Protein AF-A0AAQ2Q303-F1 (afdb_monomer_lite)

pLDDT: mean 88.27, std 10.51, range [55.44, 98.12]

Sequence (112 aa):
MFIYNQELDEPYSTRWFAKLEKRQGKKRTVYIETWEKYVNKGFITFDCGNPKASVQLDLYGWGEFGDDSQLEKTTVHSKDFKAWQMGDFEPLAGESPPYELYQKLRTKYCKS

Secondary structure (DSSP, 8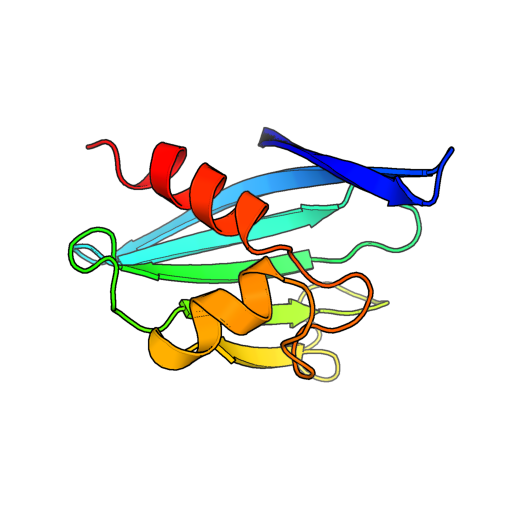-state):
-EEEEEE-STT-EEEEEEEEEEEETTEEEEEEEESSSS--EEEEEEESS-TTS-EEEEEE-SS-TT-GGGEEEEEE-GGGHHHHHHT--GGG-SSSPPHHHHHHHHHHHS--

Structure (mmCIF, N/CA/C/O backbone):
data_AF-A0AAQ2Q303-F1
#
_entry.id   AF-A0AAQ2Q303-F1
#
loop_
_atom_site.group_PDB
_atom_site.id
_atom_site.type_symbol
_atom_site.label_atom_id
_atom_site.label_alt_id
_atom_site.label_comp_id
_atom_site.label_asym_id
_atom_site.label_entity_id
_atom_site.label_seq_id
_atom_site.pdbx_PDB_ins_code
_atom_site.Cartn_x
_atom_site.Cartn_y
_atom_site.Cartn_z
_atom_site.occupancy
_atom_site.B_iso_or_equiv
_atom_site.auth_seq_id
_atom_site.auth_comp_id
_atom_site.auth_asym_id
_atom_site.auth_atom_id
_atom_site.pdbx_PDB_model_num
ATOM 1 N N . MET A 1 1 ? -11.076 -6.002 -9.307 1.00 82.62 1 MET A N 1
ATOM 2 C CA . MET A 1 1 ? -11.936 -4.834 -9.645 1.00 82.62 1 MET A CA 1
ATOM 3 C C . MET A 1 1 ? -11.052 -3.605 -9.750 1.00 82.62 1 MET A C 1
ATOM 5 O O . MET A 1 1 ? -10.176 -3.470 -8.906 1.00 82.62 1 MET A O 1
ATOM 9 N N . PHE A 1 2 ? -11.284 -2.732 -10.733 1.00 86.38 2 PHE A N 1
ATOM 10 C CA . PHE A 1 2 ? -10.552 -1.467 -10.878 1.00 86.38 2 PHE A CA 1
ATOM 11 C C . PHE A 1 2 ? -10.623 -0.618 -9.596 1.00 86.38 2 PHE A C 1
ATOM 13 O O . PHE A 1 2 ? -11.663 -0.582 -8.925 1.00 86.38 2 PHE A O 1
ATOM 20 N N . ILE A 1 3 ? -9.510 0.022 -9.240 1.00 89.50 3 ILE A N 1
ATOM 21 C CA . ILE A 1 3 ? -9.392 0.884 -8.057 1.00 89.50 3 ILE A CA 1
ATOM 22 C C . ILE A 1 3 ? -8.973 2.296 -8.434 1.00 89.50 3 ILE A C 1
ATOM 24 O O . ILE A 1 3 ? -9.567 3.249 -7.933 1.00 89.50 3 ILE A O 1
ATOM 28 N N . TYR A 1 4 ? -7.924 2.424 -9.240 1.00 85.06 4 TYR A N 1
ATOM 29 C CA . TYR A 1 4 ? -7.203 3.678 -9.394 1.00 85.06 4 TYR A CA 1
ATOM 30 C C . TYR A 1 4 ? -6.395 3.674 -10.693 1.00 85.06 4 TYR A C 1
ATOM 32 O O . TYR A 1 4 ? -5.840 2.642 -11.068 1.00 85.06 4 TYR A O 1
ATOM 40 N N . ASN A 1 5 ? -6.348 4.819 -11.372 1.00 86.44 5 ASN A N 1
ATOM 41 C CA . ASN A 1 5 ? -5.437 5.072 -12.483 1.00 86.44 5 ASN A CA 1
ATOM 42 C C . ASN A 1 5 ? -4.326 5.979 -11.957 1.00 86.44 5 ASN A C 1
ATOM 44 O O . ASN A 1 5 ? -4.616 7.103 -11.564 1.00 86.44 5 ASN A O 1
ATOM 48 N N . GLN A 1 6 ? -3.102 5.473 -11.914 1.00 83.69 6 GLN A N 1
ATOM 49 C CA . GLN A 1 6 ? -1.922 6.230 -11.530 1.00 83.69 6 GLN A CA 1
ATOM 50 C C . GLN A 1 6 ? -1.344 6.893 -12.774 1.00 83.69 6 GLN A C 1
ATOM 52 O O . GLN A 1 6 ? -0.934 6.202 -13.705 1.00 83.69 6 GLN A O 1
ATOM 57 N N . GLU A 1 7 ? -1.316 8.220 -12.784 1.00 82.12 7 GLU A N 1
ATOM 58 C CA . GLU A 1 7 ? -0.542 8.971 -13.770 1.00 82.12 7 GLU A CA 1
ATOM 59 C C . GLU A 1 7 ? 0.953 8.764 -13.485 1.00 82.12 7 GLU A C 1
ATOM 61 O O . GLU A 1 7 ? 1.384 8.804 -12.329 1.00 82.12 7 GLU A O 1
ATOM 66 N N . LEU A 1 8 ? 1.712 8.451 -14.534 1.00 78.69 8 LEU A N 1
ATOM 67 C CA . LEU A 1 8 ? 3.173 8.384 -14.523 1.00 78.69 8 LEU A CA 1
ATOM 68 C C . LEU A 1 8 ? 3.702 9.576 -15.340 1.00 78.69 8 LEU A C 1
ATOM 70 O O . LEU A 1 8 ? 2.943 10.493 -15.658 1.00 78.69 8 LEU A O 1
ATOM 74 N N . ASP A 1 9 ? 4.987 9.571 -15.696 1.00 75.75 9 ASP A N 1
ATOM 75 C CA . ASP A 1 9 ? 5.533 10.574 -16.613 1.00 75.75 9 ASP A CA 1
ATOM 76 C C . ASP A 1 9 ? 4.775 10.534 -17.951 1.00 75.75 9 ASP A C 1
ATOM 78 O O . ASP A 1 9 ? 4.643 9.472 -18.566 1.00 75.75 9 ASP A O 1
ATOM 82 N N . GLU A 1 10 ? 4.245 11.681 -18.400 1.00 66.56 10 GLU A N 1
ATOM 83 C CA . GLU A 1 10 ? 3.454 11.760 -19.634 1.00 66.56 10 GLU A CA 1
ATOM 84 C C . GLU A 1 10 ? 4.215 11.138 -20.822 1.00 66.56 10 GLU A C 1
ATOM 86 O O . GLU A 1 10 ? 5.396 11.438 -21.026 1.00 66.56 10 GLU A O 1
ATOM 91 N N . PRO A 1 11 ? 3.565 10.301 -21.656 1.00 74.75 11 PRO A N 1
ATOM 92 C CA . PRO A 1 11 ? 2.128 10.000 -21.716 1.00 74.75 11 PRO A CA 1
ATOM 93 C C . PRO A 1 11 ? 1.700 8.732 -20.942 1.00 74.75 11 PRO A C 1
ATOM 95 O O . PRO A 1 11 ? 0.641 8.166 -21.229 1.00 74.75 11 PRO A O 1
ATOM 98 N N . TYR A 1 12 ? 2.524 8.218 -20.029 1.00 78.62 12 TYR A N 1
ATOM 99 C CA . TYR A 1 12 ? 2.316 6.906 -19.420 1.00 78.62 12 TYR A CA 1
ATOM 100 C C . TYR A 1 12 ? 1.377 6.961 -18.207 1.00 78.62 12 TYR A C 1
ATOM 102 O O . TYR A 1 12 ? 1.332 7.923 -17.444 1.00 78.62 12 TYR A O 1
ATOM 110 N N . SER A 1 13 ? 0.594 5.901 -18.020 1.00 82.12 13 SER A N 1
ATOM 111 C CA . SER A 1 13 ? -0.231 5.708 -16.826 1.00 82.12 13 SER A CA 1
ATOM 112 C C . SER A 1 13 ? -0.449 4.224 -16.582 1.00 82.12 13 SER A C 1
ATOM 114 O O . SER A 1 13 ? -0.510 3.454 -17.541 1.00 82.12 13 SER A O 1
ATOM 116 N N . THR A 1 14 ? -0.626 3.848 -15.316 1.00 85.88 14 THR A N 1
ATOM 117 C CA . THR A 1 14 ? -0.900 2.465 -14.928 1.00 85.88 14 THR A CA 1
ATO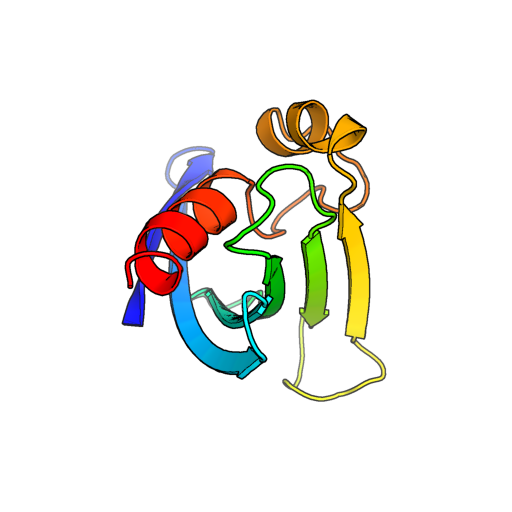M 118 C C . THR A 1 14 ? -2.237 2.314 -14.217 1.00 85.88 14 THR A C 1
ATOM 120 O O . THR A 1 14 ? -2.678 3.177 -13.453 1.00 85.88 14 THR A O 1
ATOM 123 N N . ARG A 1 15 ? -2.916 1.188 -14.452 1.00 89.62 15 ARG A N 1
ATOM 124 C CA . ARG A 1 15 ? -4.208 0.879 -13.825 1.00 89.62 15 ARG A CA 1
ATOM 125 C C . ARG A 1 15 ? -4.043 -0.164 -12.745 1.00 89.62 15 ARG A C 1
ATOM 127 O O . ARG A 1 15 ? -3.666 -1.295 -13.031 1.00 89.62 15 ARG A O 1
ATOM 134 N N . TRP A 1 16 ? -4.473 0.193 -11.544 1.00 91.56 16 TRP A N 1
ATOM 135 C CA . TRP A 1 16 ? -4.493 -0.695 -10.397 1.00 91.56 16 TRP A CA 1
ATOM 136 C C . TRP A 1 16 ? -5.845 -1.376 -10.228 1.00 91.56 16 TRP A C 1
ATOM 138 O O . TRP A 1 16 ? -6.910 -0.745 -10.163 1.00 91.56 16 TRP A O 1
ATOM 148 N N . PHE A 1 17 ? -5.782 -2.688 -10.068 1.00 92.88 17 PHE A N 1
ATOM 149 C CA . PHE A 1 17 ? -6.893 -3.549 -9.716 1.00 92.88 17 PHE A CA 1
ATOM 150 C C . PHE A 1 17 ? -6.667 -4.092 -8.317 1.00 92.88 17 PHE A C 1
ATOM 152 O O . PHE A 1 17 ? -5.540 -4.266 -7.869 1.00 92.88 17 PHE A O 1
ATOM 159 N N . ALA A 1 18 ? -7.761 -4.345 -7.606 1.00 94.75 18 ALA A N 1
ATOM 160 C CA . ALA A 1 18 ? -7.684 -5.001 -6.317 1.00 94.75 18 ALA A CA 1
ATOM 161 C C . ALA A 1 18 ? -8.869 -5.915 -6.044 1.00 94.75 18 ALA A C 1
ATOM 163 O O . ALA A 1 18 ? -9.982 -5.729 -6.569 1.00 94.75 18 ALA A O 1
ATOM 164 N N . LYS A 1 19 ? -8.630 -6.855 -5.135 1.00 94.94 19 LYS A N 1
ATOM 165 C CA . LYS A 1 19 ? -9.623 -7.755 -4.559 1.00 94.94 19 LYS A CA 1
ATOM 166 C C . LYS A 1 19 ? -9.314 -7.934 -3.078 1.00 94.94 19 LYS A C 1
ATOM 168 O O . LYS A 1 19 ? -8.180 -8.179 -2.689 1.00 94.94 19 LYS A O 1
ATOM 173 N N . LEU A 1 20 ? -10.328 -7.780 -2.236 1.00 96.62 20 LEU A N 1
ATOM 174 C CA . LEU A 1 20 ? -10.187 -8.100 -0.824 1.00 96.62 20 LEU A CA 1
ATOM 175 C C . LEU A 1 20 ? -10.002 -9.613 -0.671 1.00 96.62 20 LEU A C 1
ATOM 177 O O . LEU A 1 20 ? -10.899 -10.367 -1.041 1.00 96.62 20 LEU A O 1
ATOM 181 N N . GLU A 1 21 ? -8.877 -10.017 -0.092 1.00 96.75 21 GLU A N 1
ATOM 182 C CA . GLU A 1 21 ? -8.528 -11.426 0.086 1.00 96.75 21 GLU A CA 1
ATOM 183 C C . GLU A 1 21 ? -8.915 -11.920 1.480 1.00 96.75 21 GLU A C 1
ATOM 185 O O . GLU A 1 21 ? -9.496 -12.989 1.643 1.00 96.75 21 GLU A O 1
ATOM 190 N N . LYS A 1 22 ? -8.651 -11.107 2.513 1.00 96.44 22 LYS A N 1
ATOM 191 C CA . LYS A 1 22 ? -8.859 -11.517 3.905 1.00 96.44 22 LYS A CA 1
ATOM 192 C C . LYS A 1 22 ? -9.398 -10.396 4.785 1.00 96.44 22 LYS A C 1
ATOM 194 O O . LYS A 1 22 ? -8.953 -9.248 4.713 1.00 96.44 22 LYS A O 1
ATOM 199 N N . ARG A 1 23 ? -10.323 -10.749 5.686 1.00 96.56 23 ARG A N 1
ATOM 200 C CA . ARG A 1 23 ? -10.784 -9.909 6.806 1.00 96.56 23 ARG A CA 1
ATOM 201 C C . ARG A 1 23 ? -10.467 -10.606 8.125 1.00 96.56 23 ARG A C 1
ATOM 203 O O . ARG A 1 23 ? -10.900 -11.732 8.338 1.00 96.56 23 ARG A O 1
ATOM 210 N N . GLN A 1 24 ? -9.750 -9.928 9.017 1.00 95.75 24 GLN A N 1
ATOM 211 C CA . GLN A 1 24 ? -9.476 -10.412 10.375 1.00 95.75 24 GLN A CA 1
ATOM 212 C C . GLN A 1 24 ? -9.696 -9.276 11.373 1.00 95.75 24 GLN A C 1
ATOM 214 O O . GLN A 1 24 ? -8.849 -8.397 11.529 1.00 95.75 24 GLN A O 1
ATOM 219 N N . GLY A 1 25 ? -10.868 -9.249 12.011 1.00 94.25 25 GLY A N 1
ATOM 220 C CA . GLY A 1 25 ? -11.277 -8.110 12.834 1.00 94.25 25 GLY A CA 1
ATOM 221 C C . GLY A 1 25 ? -11.232 -6.810 12.024 1.00 94.25 25 GLY A C 1
ATOM 222 O O . GLY A 1 25 ? -11.907 -6.685 10.999 1.00 94.25 25 GLY A O 1
ATOM 223 N N . LYS A 1 26 ? -10.401 -5.852 12.450 1.00 95.81 26 LYS A N 1
ATOM 224 C CA . LYS A 1 26 ? -10.193 -4.573 11.749 1.00 95.81 26 LYS A CA 1
ATOM 225 C C . LYS A 1 26 ? -9.094 -4.619 10.682 1.00 95.81 26 LYS A C 1
ATOM 227 O O . LYS A 1 26 ? -9.002 -3.691 9.884 1.00 95.81 26 LYS A O 1
ATOM 232 N N . LYS A 1 27 ? -8.313 -5.699 10.602 1.00 97.12 27 LYS A N 1
ATOM 233 C CA . LYS A 1 27 ? -7.298 -5.880 9.560 1.00 97.12 27 LYS A CA 1
ATOM 234 C C . LYS A 1 27 ? -7.931 -6.305 8.236 1.00 97.12 27 LYS A C 1
ATOM 236 O O . LYS A 1 27 ? -8.902 -7.076 8.200 1.00 97.12 27 LYS A O 1
ATOM 241 N N . ARG A 1 28 ? -7.382 -5.788 7.142 1.00 97.75 28 ARG A N 1
ATOM 242 C CA . ARG A 1 28 ? -7.712 -6.142 5.759 1.00 97.75 28 ARG A CA 1
ATOM 243 C C . ARG A 1 28 ? -6.425 -6.531 5.055 1.00 97.75 28 ARG A C 1
ATOM 245 O O . ARG A 1 28 ? -5.457 -5.788 5.156 1.00 97.75 28 ARG A O 1
ATOM 252 N N . THR A 1 29 ? -6.450 -7.646 4.338 1.00 98.00 29 THR A N 1
ATOM 253 C CA . THR A 1 29 ? -5.414 -8.018 3.369 1.00 98.00 29 THR A CA 1
ATOM 254 C C . THR A 1 29 ? -6.052 -7.977 1.996 1.00 98.00 29 THR A C 1
ATOM 256 O O . THR A 1 29 ? -7.097 -8.595 1.768 1.00 98.00 29 THR A O 1
ATOM 259 N N . VAL A 1 30 ? -5.469 -7.187 1.108 1.00 97.50 30 VAL A N 1
ATOM 260 C CA . VAL A 1 30 ? -6.037 -6.871 -0.195 1.00 97.50 30 VAL A CA 1
ATOM 261 C C . VAL A 1 30 ? -5.015 -7.215 -1.261 1.00 97.50 30 VAL A C 1
ATOM 263 O O . VAL A 1 30 ? -3.914 -6.675 -1.241 1.00 97.50 30 VAL A O 1
ATOM 266 N N . TYR A 1 31 ? -5.399 -8.096 -2.179 1.00 95.00 31 TYR A N 1
ATOM 267 C CA . TYR A 1 31 ? -4.640 -8.358 -3.391 1.00 95.00 31 TYR A CA 1
ATOM 268 C C . TYR A 1 31 ? -4.684 -7.135 -4.304 1.00 95.00 31 TYR A C 1
ATOM 270 O O . TYR A 1 31 ? -5.759 -6.543 -4.467 1.00 95.00 31 TYR A O 1
ATOM 278 N N . ILE A 1 32 ? -3.548 -6.791 -4.902 1.00 93.88 32 ILE A N 1
ATOM 279 C CA . ILE A 1 32 ? -3.398 -5.734 -5.898 1.00 93.88 32 ILE A CA 1
ATOM 280 C C . ILE A 1 32 ? -2.631 -6.244 -7.117 1.00 93.88 32 ILE A C 1
ATOM 282 O O . ILE A 1 32 ? -1.774 -7.114 -6.985 1.00 93.88 32 ILE A O 1
ATOM 286 N N . GLU A 1 33 ? -2.923 -5.671 -8.280 1.00 91.69 33 GLU A N 1
ATOM 287 C CA . GLU A 1 33 ? -2.182 -5.911 -9.521 1.00 91.69 33 GLU A CA 1
ATOM 288 C C . GLU A 1 33 ? -2.295 -4.712 -10.475 1.00 91.69 33 GLU A C 1
A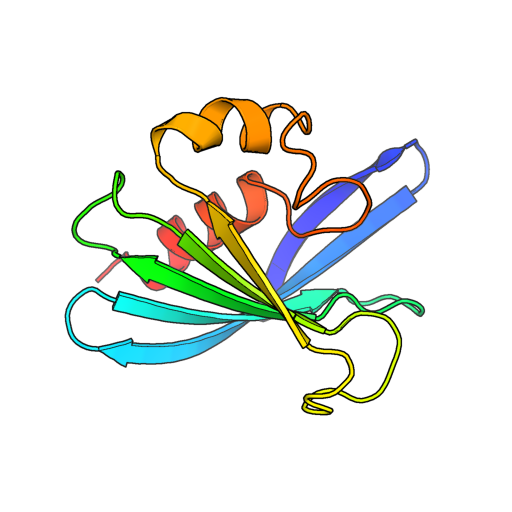TOM 290 O O . GLU A 1 33 ? -3.320 -4.015 -10.473 1.00 91.69 33 GLU A O 1
ATOM 295 N N . THR A 1 34 ? -1.275 -4.486 -11.304 1.00 88.31 34 THR A N 1
ATOM 296 C CA . THR A 1 34 ? -1.360 -3.593 -12.467 1.00 88.31 34 THR A CA 1
ATOM 297 C C . THR A 1 34 ? -1.804 -4.349 -13.722 1.00 88.31 34 THR A C 1
ATOM 299 O O . THR A 1 34 ? -1.474 -5.516 -13.922 1.00 88.31 34 THR A O 1
ATOM 302 N N . TRP A 1 35 ? -2.553 -3.686 -14.605 1.00 75.94 35 TRP A N 1
ATOM 303 C CA . TRP A 1 35 ? -2.831 -4.202 -15.954 1.00 75.94 35 TRP A CA 1
ATOM 304 C C . TRP A 1 35 ? -1.749 -3.711 -16.906 1.00 75.94 35 TRP A C 1
ATOM 306 O O . TRP A 1 35 ? -1.978 -2.797 -17.694 1.00 75.94 35 TRP A O 1
ATOM 316 N N . GLU A 1 36 ? -0.560 -4.296 -16.823 1.00 71.81 36 GLU A N 1
ATOM 317 C CA . GLU A 1 36 ? 0.548 -3.981 -17.725 1.00 71.81 36 GLU A CA 1
ATOM 318 C C . GLU A 1 36 ? 1.344 -5.223 -18.106 1.00 71.81 36 GLU A C 1
ATOM 320 O O . GLU A 1 36 ? 1.211 -6.280 -17.500 1.00 71.81 36 GLU A O 1
ATOM 325 N N . LYS A 1 37 ? 2.185 -5.109 -19.140 1.00 58.94 37 LYS A N 1
ATOM 326 C CA . LYS A 1 37 ? 3.111 -6.184 -19.531 1.00 58.94 37 LYS A CA 1
ATOM 327 C C . LYS A 1 37 ? 4.129 -6.484 -18.416 1.00 58.94 37 LYS A C 1
ATOM 329 O O . LYS A 1 37 ? 4.613 -7.609 -18.315 1.00 58.94 37 LYS A O 1
ATOM 334 N N . TYR A 1 38 ? 4.421 -5.489 -17.576 1.00 63.62 38 TYR A N 1
ATOM 335 C CA . TYR A 1 38 ? 5.256 -5.584 -16.383 1.00 63.62 38 TYR A CA 1
ATOM 336 C C . TYR A 1 38 ? 4.348 -5.447 -15.152 1.00 63.62 38 TYR A C 1
ATOM 338 O O . TYR A 1 38 ? 4.057 -4.353 -14.684 1.00 63.62 38 TYR A O 1
ATOM 346 N N . VAL A 1 39 ? 3.785 -6.578 -14.709 1.00 68.88 39 VAL A N 1
ATOM 347 C CA . VAL A 1 39 ? 2.752 -6.598 -13.661 1.00 68.88 39 VAL A CA 1
ATOM 348 C C . VAL A 1 39 ? 3.393 -6.476 -12.283 1.00 68.88 39 VAL A C 1
ATOM 350 O O . VAL A 1 39 ? 3.959 -7.453 -11.793 1.00 68.88 39 VAL A O 1
ATOM 353 N N . ASN A 1 40 ? 3.208 -5.335 -11.622 1.00 83.12 40 ASN A N 1
ATOM 354 C CA . ASN A 1 40 ? 3.372 -5.251 -10.175 1.00 83.12 40 ASN A CA 1
ATOM 355 C C . ASN A 1 40 ? 2.137 -5.850 -9.518 1.00 83.12 40 ASN A C 1
ATOM 357 O O . ASN A 1 40 ? 1.008 -5.479 -9.841 1.00 83.12 40 ASN A O 1
ATOM 361 N N . LYS A 1 41 ? 2.338 -6.790 -8.600 1.00 89.38 41 LYS A N 1
ATOM 362 C CA . LYS A 1 41 ? 1.251 -7.513 -7.934 1.00 89.38 41 LYS A CA 1
ATOM 363 C C . LYS A 1 41 ? 1.655 -7.941 -6.542 1.00 89.38 41 LYS A C 1
ATOM 365 O O . LYS A 1 41 ? 2.833 -8.054 -6.233 1.00 89.38 41 LYS A O 1
ATOM 370 N N . GLY A 1 42 ? 0.675 -8.207 -5.695 1.00 92.94 42 GLY A N 1
ATOM 371 C CA . GLY A 1 42 ? 0.955 -8.619 -4.330 1.00 92.94 42 GLY A CA 1
ATOM 372 C C . GLY A 1 42 ? -0.186 -8.332 -3.384 1.00 92.94 42 GLY A C 1
ATOM 373 O O . GLY A 1 42 ? -1.341 -8.211 -3.792 1.00 92.94 42 GLY A O 1
ATOM 374 N N . PHE A 1 43 ? 0.145 -8.208 -2.108 1.00 95.69 43 PHE A N 1
ATOM 375 C CA . PHE A 1 43 ? -0.810 -7.929 -1.053 1.00 95.69 43 PHE A CA 1
ATOM 376 C C . PHE A 1 43 ? -0.438 -6.667 -0.292 1.00 95.69 43 PHE A C 1
ATOM 378 O O . PHE A 1 43 ? 0.705 -6.477 0.107 1.00 95.69 43 PHE A O 1
ATOM 385 N N . ILE A 1 44 ? -1.444 -5.840 -0.012 1.00 97.12 44 ILE A N 1
ATOM 386 C CA . ILE A 1 44 ? -1.347 -4.769 0.978 1.00 97.12 44 ILE A CA 1
ATOM 387 C C . ILE A 1 44 ? -2.213 -5.151 2.176 1.00 97.12 44 ILE A C 1
ATOM 389 O O . ILE A 1 44 ? -3.421 -5.378 2.046 1.00 97.12 44 ILE A O 1
ATOM 393 N N . THR A 1 45 ? -1.599 -5.190 3.356 1.00 98.12 45 THR A N 1
ATOM 394 C CA . THR A 1 45 ? -2.274 -5.437 4.630 1.00 98.12 45 THR A CA 1
ATOM 395 C C . THR A 1 45 ? -2.282 -4.179 5.493 1.00 98.12 45 THR A C 1
ATOM 397 O O . THR A 1 45 ? -1.238 -3.595 5.776 1.00 98.12 45 THR A O 1
ATOM 400 N N . PHE A 1 46 ? -3.469 -3.767 5.944 1.00 97.88 46 PHE A N 1
ATOM 401 C CA . PHE A 1 46 ? -3.661 -2.561 6.756 1.00 97.88 46 PHE A CA 1
ATOM 402 C C . PHE A 1 46 ? -4.788 -2.706 7.785 1.00 97.88 46 PHE A C 1
ATOM 404 O O . PHE A 1 46 ? -5.666 -3.563 7.668 1.00 97.88 46 PHE A O 1
ATOM 411 N N . ASP A 1 47 ? -4.779 -1.839 8.802 1.00 97.44 47 ASP A N 1
ATOM 412 C CA . ASP A 1 47 ? -5.779 -1.812 9.875 1.00 97.44 47 ASP A CA 1
ATOM 413 C C . ASP A 1 47 ? -6.801 -0.676 9.686 1.00 97.44 47 ASP A C 1
ATOM 415 O O . ASP A 1 47 ? -6.456 0.509 9.666 1.00 97.44 47 ASP A O 1
ATOM 419 N N . CYS A 1 48 ? -8.083 -1.028 9.573 1.00 96.31 48 CYS A N 1
ATOM 420 C CA . CYS A 1 48 ? -9.185 -0.077 9.420 1.00 96.31 48 CYS A CA 1
ATOM 421 C C . CYS A 1 48 ? -9.537 0.694 10.699 1.00 96.31 48 CYS A C 1
ATOM 423 O O . CYS A 1 48 ? -1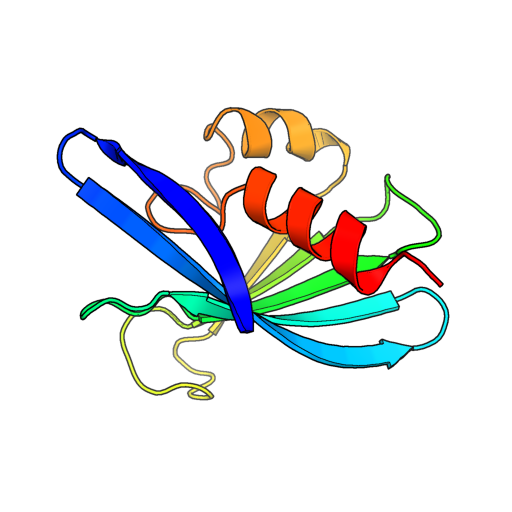0.114 1.772 10.609 1.00 96.31 48 CYS A O 1
ATOM 425 N N . GLY A 1 49 ? -9.198 0.168 11.876 1.00 94.94 49 GLY A N 1
ATOM 426 C CA . GLY A 1 49 ? -9.441 0.794 13.175 1.00 94.94 49 GLY A CA 1
ATOM 427 C C . GLY A 1 49 ? -8.357 1.753 13.633 1.00 94.94 49 GLY A C 1
ATOM 428 O O . GLY A 1 49 ? -8.628 2.587 14.490 1.00 94.94 49 GLY A O 1
ATOM 429 N N . ASN A 1 50 ? -7.148 1.634 13.088 1.00 94.94 50 ASN A N 1
ATOM 430 C CA . ASN A 1 50 ? -6.038 2.516 13.415 1.00 94.94 50 ASN A CA 1
ATOM 431 C C . ASN A 1 50 ? -5.366 3.040 12.133 1.00 94.94 50 ASN A C 1
ATOM 433 O O . ASN A 1 50 ? -4.569 2.325 11.523 1.00 94.94 50 ASN A O 1
ATOM 437 N N . PRO A 1 51 ? -5.631 4.294 11.719 1.00 90.19 51 PRO A N 1
ATOM 438 C CA . PRO A 1 51 ? -5.000 4.878 10.537 1.00 90.19 51 PRO A CA 1
ATOM 439 C C . PRO A 1 51 ? -3.492 5.110 10.697 1.00 90.19 51 PRO A C 1
ATOM 441 O O . PRO A 1 51 ? -2.828 5.344 9.697 1.00 90.19 51 PRO A O 1
ATOM 444 N N . LYS A 1 52 ? -2.948 5.034 11.920 1.00 93.81 52 LYS A N 1
ATOM 445 C CA . LYS A 1 52 ? -1.511 5.158 12.212 1.00 93.81 52 LYS A CA 1
ATOM 446 C C . LYS A 1 52 ? -0.803 3.805 12.367 1.00 93.81 52 LYS A C 1
ATOM 448 O O . LYS A 1 52 ? 0.386 3.786 12.687 1.00 93.81 52 LYS A O 1
ATOM 453 N N . ALA A 1 53 ? -1.513 2.687 12.204 1.00 95.88 53 ALA A N 1
ATOM 454 C CA . ALA A 1 53 ? -0.882 1.372 12.184 1.00 95.88 53 ALA A CA 1
ATOM 455 C C . ALA A 1 53 ? 0.019 1.236 10.952 1.00 95.88 53 ALA A C 1
ATOM 457 O O . ALA A 1 53 ? -0.275 1.814 9.904 1.00 95.88 53 ALA A O 1
ATOM 458 N N . SER A 1 54 ? 1.092 0.458 11.081 1.00 97.38 54 SER A N 1
ATOM 459 C CA . SER A 1 54 ? 1.955 0.135 9.947 1.00 97.38 54 SER A CA 1
ATOM 460 C C . SER A 1 54 ? 1.166 -0.571 8.842 1.00 97.38 54 SER A C 1
ATOM 462 O O . SER A 1 54 ? 0.220 -1.319 9.114 1.00 97.38 54 SER A O 1
ATOM 464 N N . VAL A 1 55 ? 1.591 -0.352 7.604 1.00 98.00 55 VAL A N 1
ATOM 465 C CA . VAL A 1 55 ? 1.081 -1.037 6.415 1.00 98.00 55 VAL A CA 1
ATOM 466 C C . VAL A 1 55 ? 2.134 -2.037 5.971 1.00 98.00 55 VAL A C 1
ATOM 468 O O . VAL A 1 55 ? 3.300 -1.677 5.847 1.00 98.00 55 VAL A O 1
ATOM 471 N N . GLN A 1 56 ? 1.731 -3.282 5.747 1.00 97.81 56 GLN A N 1
ATOM 472 C CA . GLN A 1 56 ? 2.610 -4.311 5.199 1.00 97.81 56 GLN A CA 1
ATOM 473 C C . GLN A 1 56 ? 2.309 -4.483 3.711 1.00 97.81 56 GLN A C 1
ATOM 475 O O . GLN A 1 56 ? 1.140 -4.582 3.333 1.00 97.81 56 GLN A O 1
ATOM 480 N N . LEU A 1 57 ? 3.356 -4.517 2.895 1.00 96.12 57 LEU A N 1
ATOM 481 C CA . LEU A 1 57 ? 3.316 -4.811 1.474 1.00 96.12 57 LEU A CA 1
ATOM 482 C C . LEU A 1 57 ? 4.138 -6.072 1.226 1.00 96.12 57 LEU A C 1
ATOM 484 O O . LEU A 1 57 ? 5.311 -6.124 1.581 1.00 96.12 57 LEU A O 1
ATOM 488 N N . ASP A 1 58 ? 3.498 -7.064 0.627 1.00 94.25 58 ASP A N 1
ATOM 489 C CA . ASP A 1 58 ? 4.107 -8.310 0.177 1.00 94.25 58 ASP A CA 1
ATOM 490 C C . ASP A 1 58 ? 4.005 -8.296 -1.355 1.00 94.25 58 ASP A C 1
ATOM 492 O O . ASP A 1 58 ? 2.931 -8.563 -1.901 1.00 94.25 58 ASP A O 1
ATOM 496 N N . LEU A 1 59 ? 5.066 -7.868 -2.038 1.00 91.00 59 LEU A N 1
ATOM 497 C CA . LEU A 1 59 ? 5.075 -7.575 -3.471 1.00 91.00 59 LEU A CA 1
ATOM 498 C C . LEU A 1 59 ? 5.849 -8.639 -4.239 1.00 91.00 59 LEU A C 1
ATOM 500 O O . LEU A 1 59 ? 6.894 -9.102 -3.801 1.00 91.00 59 LEU A O 1
ATOM 504 N N . TYR A 1 60 ? 5.330 -9.003 -5.403 1.00 86.12 60 TYR A N 1
ATOM 505 C CA . TYR A 1 60 ? 6.002 -9.855 -6.367 1.00 86.12 60 TYR A CA 1
ATOM 506 C C . TYR A 1 60 ? 6.362 -8.976 -7.559 1.00 86.12 60 TYR A C 1
ATOM 508 O O . TYR A 1 60 ? 5.482 -8.329 -8.139 1.00 86.12 60 TYR A O 1
ATOM 516 N N . GLY A 1 61 ? 7.654 -8.938 -7.881 1.00 71.94 61 GLY A N 1
ATOM 517 C CA . GLY A 1 61 ? 8.168 -8.230 -9.045 1.00 71.94 61 GLY A CA 1
ATOM 518 C C . GLY A 1 61 ? 7.868 -8.966 -10.354 1.00 71.94 61 GLY A C 1
ATOM 519 O O . GLY A 1 61 ? 6.801 -9.550 -10.567 1.00 71.94 61 GLY A O 1
ATOM 520 N N . TRP A 1 62 ? 8.836 -8.933 -11.267 1.00 63.81 62 TRP A N 1
ATOM 521 C CA . TRP A 1 62 ? 8.689 -9.506 -12.599 1.00 63.81 62 TRP A CA 1
ATOM 522 C C . TRP A 1 62 ? 8.822 -11.041 -12.586 1.00 63.81 62 TRP A C 1
ATOM 524 O O . TRP A 1 62 ? 9.928 -11.573 -12.542 1.00 63.81 62 TRP A O 1
ATOM 534 N N . GLY A 1 63 ? 7.689 -11.752 -12.663 1.00 61.94 63 GLY A N 1
ATOM 535 C CA . GLY A 1 63 ? 7.640 -13.217 -12.776 1.00 61.94 63 GLY A CA 1
ATOM 536 C C . GLY A 1 63 ? 6.325 -13.852 -12.305 1.00 61.94 63 GLY A C 1
ATOM 537 O O . GLY A 1 63 ? 5.259 -13.224 -12.377 1.00 61.94 63 GLY A O 1
ATOM 538 N N . GLU A 1 64 ? 6.361 -15.126 -11.903 1.00 62.16 64 GLU A N 1
ATOM 539 C CA . GLU A 1 64 ? 5.167 -15.882 -11.502 1.00 62.16 64 GLU A CA 1
ATOM 540 C C . GLU A 1 64 ? 4.631 -15.411 -10.143 1.00 62.16 64 GLU A C 1
ATOM 542 O O . GLU A 1 64 ? 5.361 -15.211 -9.177 1.00 62.16 64 GLU A O 1
ATOM 547 N N . PHE A 1 65 ? 3.314 -15.211 -10.062 1.00 66.94 65 PHE A N 1
ATOM 548 C CA . PHE A 1 65 ? 2.683 -14.842 -8.798 1.00 66.94 65 PHE A CA 1
ATOM 549 C C . PHE A 1 65 ? 2.707 -16.027 -7.829 1.00 66.94 65 PHE A C 1
ATOM 551 O O . PHE A 1 65 ? 2.256 -17.112 -8.189 1.00 66.94 65 PHE A O 1
ATOM 558 N N . GLY A 1 66 ? 3.160 -15.798 -6.595 1.00 62.47 66 GLY A N 1
ATOM 559 C CA . GLY A 1 66 ? 3.277 -16.853 -5.585 1.00 62.47 66 GLY A CA 1
ATOM 560 C C . GLY A 1 66 ? 4.610 -17.600 -5.607 1.00 62.47 66 GLY A C 1
ATOM 561 O O . GLY A 1 66 ? 4.779 -18.527 -4.820 1.00 62.47 66 GLY A O 1
ATOM 562 N N . ASP A 1 67 ? 5.560 -17.190 -6.452 1.00 75.56 67 ASP A N 1
ATOM 563 C CA . ASP A 1 67 ? 6.954 -17.594 -6.304 1.00 75.56 67 ASP A CA 1
ATOM 564 C C . ASP A 1 67 ? 7.588 -16.820 -5.138 1.00 75.56 67 ASP A C 1
ATOM 566 O O . ASP A 1 67 ? 7.896 -15.629 -5.241 1.00 75.56 67 ASP A O 1
ATOM 570 N N . ASP A 1 68 ? 7.766 -17.501 -4.006 1.00 74.81 68 ASP A N 1
ATOM 571 C CA . ASP A 1 68 ? 8.357 -16.927 -2.794 1.00 74.81 68 ASP A CA 1
ATOM 572 C C . ASP A 1 68 ? 9.794 -16.424 -3.009 1.00 74.81 68 ASP A C 1
ATOM 574 O O . ASP A 1 68 ? 10.260 -15.584 -2.239 1.00 74.81 68 ASP A O 1
ATOM 578 N N . SER A 1 69 ? 10.499 -16.886 -4.050 1.00 77.94 69 SER A N 1
ATOM 579 C CA . SER A 1 69 ? 11.845 -16.391 -4.366 1.00 77.94 69 SER A CA 1
ATOM 580 C C . SER A 1 69 ? 11.853 -14.958 -4.914 1.00 77.94 69 SER A C 1
ATOM 582 O O . SER A 1 69 ? 12.888 -14.295 -4.873 1.00 77.94 69 SER A O 1
ATOM 584 N N . GLN A 1 70 ? 10.698 -14.467 -5.374 1.00 80.06 70 GLN A N 1
ATOM 585 C CA . GLN A 1 70 ? 10.497 -13.118 -5.915 1.00 80.06 70 GLN A CA 1
ATOM 586 C C . GLN A 1 70 ? 9.707 -12.204 -4.970 1.00 80.06 70 GLN A C 1
ATOM 588 O O . GLN A 1 70 ? 9.304 -11.106 -5.360 1.00 80.06 70 GLN A O 1
ATOM 593 N N . LEU A 1 71 ? 9.435 -12.673 -3.749 1.00 86.62 71 LEU A N 1
ATOM 594 C CA . LEU A 1 71 ? 8.633 -11.958 -2.770 1.00 86.62 71 LEU A CA 1
ATOM 595 C C . LEU A 1 71 ? 9.472 -10.925 -2.011 1.00 86.62 71 LEU A C 1
ATOM 597 O O . LEU A 1 71 ? 10.312 -11.264 -1.177 1.00 86.62 71 LEU A O 1
ATOM 601 N N . GLU A 1 72 ? 9.148 -9.656 -2.215 1.00 89.25 72 GLU A N 1
ATOM 602 C CA . GLU A 1 72 ? 9.684 -8.534 -1.457 1.00 89.25 72 GLU A CA 1
ATOM 603 C C . GLU A 1 72 ? 8.693 -8.107 -0.372 1.00 89.25 72 GLU A C 1
ATOM 605 O O . GLU A 1 72 ? 7.514 -7.856 -0.631 1.00 89.25 72 GLU A O 1
ATOM 610 N N . LYS A 1 73 ? 9.167 -8.034 0.876 1.00 93.25 73 LYS A N 1
ATOM 611 C CA . LYS A 1 73 ? 8.341 -7.651 2.028 1.00 93.25 73 LYS A CA 1
ATOM 612 C C . LYS A 1 73 ? 8.777 -6.305 2.567 1.00 93.25 73 LYS A C 1
ATOM 614 O O . LYS A 1 73 ? 9.866 -6.177 3.123 1.00 93.25 73 LYS A O 1
ATOM 619 N N . THR A 1 74 ? 7.871 -5.341 2.511 1.00 94.94 74 THR A N 1
ATOM 620 C CA . THR A 1 74 ? 8.105 -3.977 2.982 1.00 94.94 74 THR A CA 1
ATOM 621 C C . THR A 1 74 ? 7.070 -3.605 4.032 1.00 94.94 74 THR A C 1
ATOM 623 O O . THR A 1 74 ? 5.875 -3.849 3.884 1.00 94.94 74 THR A O 1
ATOM 626 N N . THR A 1 75 ? 7.517 -2.991 5.127 1.00 97.38 75 THR A N 1
ATOM 627 C CA . THR A 1 75 ? 6.625 -2.405 6.134 1.00 97.38 75 THR A CA 1
ATOM 628 C C . THR A 1 75 ? 6.781 -0.895 6.125 1.00 97.38 75 THR A C 1
ATOM 630 O O . THR A 1 75 ? 7.865 -0.383 6.385 1.00 97.38 75 THR A O 1
ATOM 633 N N . VAL A 1 76 ? 5.687 -0.178 5.875 1.00 97.00 76 VAL A N 1
ATOM 634 C CA . VAL A 1 76 ? 5.645 1.281 5.984 1.00 97.00 76 VAL A CA 1
ATOM 635 C C . VAL A 1 76 ? 5.084 1.647 7.349 1.00 97.00 76 VAL A C 1
ATOM 637 O O . VAL A 1 76 ? 3.920 1.365 7.657 1.00 97.00 76 VAL A O 1
ATOM 640 N N . HIS A 1 77 ? 5.899 2.279 8.187 1.00 97.38 77 HIS A N 1
ATOM 641 C CA . HIS A 1 77 ? 5.440 2.804 9.467 1.00 97.38 77 HIS A CA 1
ATOM 642 C C . HIS A 1 77 ? 4.766 4.166 9.278 1.00 97.38 77 HIS A C 1
ATOM 644 O O . HIS A 1 77 ? 5.027 4.883 8.317 1.00 97.38 77 HIS A O 1
ATOM 650 N N . SER A 1 78 ? 3.916 4.573 10.223 1.00 95.94 78 SER A N 1
ATOM 651 C CA . SER A 1 78 ? 3.180 5.843 10.104 1.00 95.94 78 SER A CA 1
ATOM 652 C C . SER A 1 78 ? 4.068 7.086 10.034 1.00 95.94 78 SER A C 1
ATOM 654 O O . SER A 1 78 ? 3.670 8.071 9.417 1.00 95.94 78 SER A O 1
ATOM 656 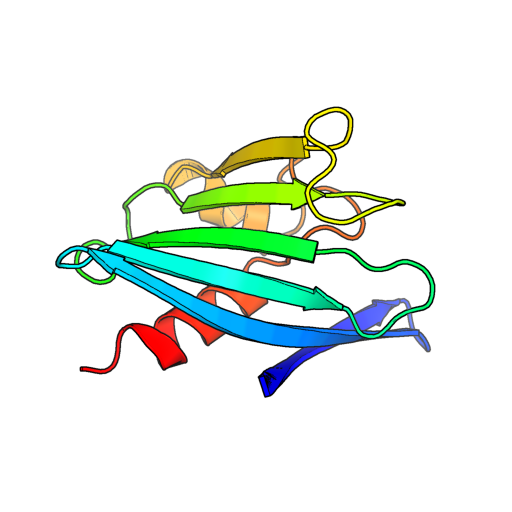N N . LYS A 1 79 ? 5.275 7.041 10.614 1.00 96.94 79 LYS A N 1
ATOM 657 C CA . LYS A 1 79 ? 6.283 8.106 10.472 1.00 96.94 79 LYS A CA 1
ATOM 658 C C . LYS A 1 79 ? 6.775 8.275 9.024 1.00 96.94 79 LYS A C 1
ATOM 660 O O . LYS A 1 79 ? 7.151 9.379 8.648 1.00 96.94 79 LYS A O 1
ATOM 665 N N . ASP A 1 80 ? 6.698 7.216 8.219 1.00 97.69 80 ASP A N 1
ATOM 666 C CA . ASP A 1 80 ? 7.206 7.162 6.847 1.00 97.69 80 ASP A CA 1
ATOM 667 C C . ASP A 1 80 ? 6.100 7.423 5.809 1.00 97.69 80 ASP A C 1
ATOM 669 O O . ASP A 1 80 ? 6.380 7.565 4.624 1.00 97.69 80 ASP A O 1
ATOM 673 N N . PHE A 1 81 ? 4.834 7.559 6.228 1.00 96.06 81 PHE A N 1
ATOM 674 C CA . PHE A 1 81 ? 3.716 7.819 5.307 1.00 96.06 81 PHE A CA 1
ATOM 675 C C . PHE A 1 81 ? 3.897 9.103 4.507 1.00 96.06 81 PHE A C 1
ATOM 677 O O . PHE A 1 81 ? 3.496 9.153 3.349 1.00 96.06 81 PHE A O 1
ATOM 684 N N . LYS A 1 82 ? 4.515 10.131 5.102 1.00 96.12 82 LYS A N 1
ATOM 685 C CA . LYS A 1 82 ? 4.807 11.367 4.376 1.00 96.12 82 LYS A CA 1
ATOM 686 C C . LYS A 1 82 ? 5.857 11.134 3.287 1.00 96.12 82 LYS A C 1
ATOM 688 O O . LYS A 1 82 ? 5.654 11.601 2.177 1.00 96.12 82 LYS A O 1
ATOM 693 N N . ALA A 1 83 ? 6.921 10.385 3.581 1.00 96.00 83 ALA A N 1
ATOM 694 C CA . ALA A 1 83 ? 7.921 10.013 2.579 1.00 96.00 83 ALA A CA 1
ATOM 695 C C . ALA A 1 83 ? 7.290 9.170 1.461 1.00 96.00 83 ALA A C 1
ATOM 697 O O . ALA A 1 83 ? 7.474 9.471 0.289 1.00 96.00 83 ALA A O 1
ATOM 698 N N . TRP A 1 84 ? 6.449 8.189 1.808 1.00 95.62 84 TRP A N 1
ATOM 699 C CA . TRP A 1 84 ? 5.751 7.363 0.818 1.00 95.62 84 TRP A CA 1
ATOM 700 C C . TRP A 1 84 ? 4.798 8.186 -0.057 1.00 95.62 84 TRP A C 1
ATOM 702 O O . TRP A 1 84 ? 4.741 7.987 -1.266 1.00 95.62 84 TRP A O 1
ATOM 712 N N . GLN A 1 85 ? 4.086 9.150 0.530 1.00 94.12 85 GLN A N 1
ATOM 713 C CA . GLN A 1 85 ? 3.222 10.068 -0.211 1.00 94.12 85 GLN A CA 1
ATOM 714 C C . GLN A 1 85 ? 3.998 10.950 -1.198 1.00 94.12 85 GLN A C 1
ATOM 716 O O . GLN A 1 85 ? 3.464 11.268 -2.255 1.00 94.12 85 GLN A O 1
ATOM 721 N N . MET A 1 86 ? 5.221 11.356 -0.852 1.00 93.00 86 MET A N 1
ATOM 722 C CA . MET A 1 86 ? 6.070 12.200 -1.702 1.00 93.00 86 MET A CA 1
ATOM 723 C C . MET A 1 86 ? 6.864 11.396 -2.744 1.00 93.00 86 MET A C 1
ATOM 725 O O . MET A 1 86 ? 7.483 11.996 -3.609 1.00 93.00 86 MET A O 1
ATOM 729 N N . GLY A 1 87 ? 6.832 10.059 -2.683 1.00 89.62 87 GLY A N 1
ATOM 730 C CA . GLY A 1 87 ? 7.673 9.198 -3.523 1.00 89.62 87 GLY A CA 1
ATOM 731 C C . GLY A 1 87 ? 9.117 9.054 -3.023 1.00 89.62 87 GLY A C 1
ATOM 732 O O . GLY A 1 87 ? 9.916 8.389 -3.667 1.00 89.62 87 GLY A O 1
ATOM 733 N N . ASP A 1 88 ? 9.436 9.607 -1.849 1.00 93.12 88 ASP A N 1
ATOM 734 C CA . ASP A 1 88 ? 10.784 9.634 -1.259 1.00 93.12 88 ASP A CA 1
ATOM 735 C C . ASP A 1 88 ? 11.064 8.437 -0.329 1.00 93.12 88 ASP A C 1
ATOM 737 O O . ASP A 1 88 ? 12.083 8.384 0.359 1.00 93.12 88 ASP A O 1
ATOM 741 N N . PHE A 1 89 ? 10.135 7.483 -0.226 1.00 93.81 89 PHE A N 1
ATOM 742 C CA . PHE A 1 89 ? 10.338 6.284 0.585 1.00 93.81 89 PHE A CA 1
ATOM 743 C C . PHE A 1 89 ? 11.084 5.227 -0.228 1.00 93.81 89 PHE A C 1
ATOM 745 O O . PHE A 1 89 ? 10.458 4.446 -0.941 1.00 93.81 89 PHE A O 1
ATOM 752 N N . GLU A 1 90 ? 12.413 5.199 -0.091 1.00 92.38 90 GLU A N 1
ATOM 753 C CA . GLU A 1 90 ? 13.317 4.334 -0.869 1.00 92.38 90 GLU A CA 1
ATOM 754 C C . GLU A 1 90 ? 12.867 2.865 -0.990 1.00 92.38 90 GLU A C 1
ATOM 756 O O . GLU A 1 90 ? 12.931 2.337 -2.100 1.00 92.38 90 GLU A O 1
ATOM 761 N N . PRO A 1 91 ? 12.341 2.193 0.063 1.00 90.00 91 PRO A N 1
ATOM 762 C CA . PRO A 1 91 ? 11.895 0.801 -0.057 1.00 90.00 91 PRO A CA 1
ATOM 763 C C . PRO A 1 91 ? 10.695 0.577 -0.989 1.00 90.00 91 PRO A C 1
ATOM 765 O O . PRO A 1 91 ? 10.345 -0.568 -1.251 1.00 90.00 91 PRO A O 1
ATOM 768 N N . LEU A 1 92 ? 10.020 1.645 -1.423 1.00 87.50 92 LEU A N 1
ATOM 769 C CA . LEU A 1 92 ? 8.949 1.627 -2.422 1.00 87.50 92 LEU A CA 1
ATOM 770 C C . LEU A 1 92 ? 9.256 2.591 -3.582 1.00 87.50 92 LEU A C 1
ATOM 772 O O . LEU A 1 92 ? 8.333 3.116 -4.203 1.00 87.50 92 LEU A O 1
ATOM 776 N N . ALA A 1 93 ? 10.533 2.864 -3.861 1.00 80.12 93 ALA A N 1
ATOM 777 C CA . ALA A 1 93 ? 10.917 3.638 -5.035 1.00 80.12 93 ALA A CA 1
ATOM 778 C C . ALA A 1 93 ? 10.577 2.882 -6.338 1.00 80.12 93 ALA A C 1
ATOM 780 O O . ALA A 1 93 ? 10.500 1.652 -6.369 1.00 80.12 93 ALA A O 1
ATOM 781 N N . GLY A 1 94 ? 10.385 3.622 -7.433 1.00 76.88 94 GLY A N 1
ATOM 782 C CA . GLY A 1 94 ? 10.062 3.058 -8.748 1.00 76.88 94 GLY A CA 1
ATOM 783 C C . GLY A 1 94 ? 8.580 2.704 -8.916 1.00 76.88 94 GLY A C 1
ATOM 784 O O . GLY A 1 94 ? 7.703 3.413 -8.431 1.00 76.88 94 GLY A O 1
ATOM 785 N N . GLU A 1 95 ? 8.289 1.604 -9.616 1.00 74.12 95 GLU A N 1
ATOM 786 C CA . GLU A 1 95 ? 6.923 1.194 -9.998 1.00 74.12 95 GLU A CA 1
ATOM 787 C C . GLU A 1 95 ? 6.145 0.481 -8.870 1.00 74.12 95 GLU A C 1
ATOM 789 O O . GLU A 1 95 ? 5.227 -0.304 -9.105 1.00 74.12 95 GLU A O 1
ATOM 794 N N . SER A 1 96 ? 6.497 0.753 -7.616 1.00 85.94 96 SER A N 1
ATOM 795 C CA . SER A 1 96 ? 5.803 0.195 -6.458 1.00 85.94 96 SER A CA 1
ATOM 796 C C . SER A 1 96 ? 4.428 0.848 -6.238 1.00 85.94 96 SER A C 1
ATOM 798 O O . SER A 1 96 ? 4.167 1.963 -6.700 1.00 85.94 96 SER A O 1
ATOM 800 N N . PRO A 1 97 ? 3.523 0.197 -5.483 1.00 89.94 97 PRO A N 1
ATOM 801 C CA . PRO A 1 97 ? 2.225 0.769 -5.148 1.00 89.94 97 PRO A CA 1
ATOM 802 C C . PRO A 1 97 ? 2.337 2.156 -4.485 1.00 89.94 97 PRO A C 1
ATOM 804 O O . PRO A 1 97 ? 2.963 2.281 -3.424 1.00 89.94 97 PRO A O 1
ATOM 807 N N . PRO A 1 98 ? 1.687 3.199 -5.033 1.00 92.38 98 PRO A N 1
ATOM 808 C CA . PRO A 1 98 ? 1.750 4.536 -4.459 1.00 92.38 98 PRO A CA 1
ATOM 809 C C . PRO A 1 98 ? 0.875 4.645 -3.206 1.00 92.38 98 PRO A C 1
ATOM 811 O O . PRO A 1 98 ? -0.112 3.919 -3.034 1.00 92.38 98 PRO A O 1
ATOM 814 N N . TYR A 1 99 ? 1.167 5.634 -2.359 1.00 94.69 99 TYR A N 1
ATOM 815 C CA . TYR A 1 99 ? 0.360 5.923 -1.169 1.00 94.69 99 TYR A CA 1
ATOM 816 C C . TYR A 1 99 ? -1.121 6.174 -1.500 1.00 94.69 99 TYR A C 1
ATOM 818 O O . TYR A 1 99 ? -2.011 5.747 -0.757 1.00 94.69 99 TYR A O 1
ATOM 826 N N . GLU A 1 100 ? -1.413 6.814 -2.638 1.00 94.69 100 GLU A N 1
ATOM 827 C CA . GLU A 1 100 ? -2.793 7.057 -3.063 1.00 94.69 100 GLU A CA 1
ATOM 828 C C . GLU A 1 100 ? -3.569 5.751 -3.266 1.00 94.69 100 GLU A C 1
ATOM 830 O O . GLU A 1 100 ? -4.718 5.657 -2.823 1.00 94.69 100 GLU A O 1
ATOM 835 N N . LEU A 1 101 ? -2.948 4.710 -3.841 1.00 94.44 101 LEU A N 1
ATOM 836 C CA . LEU A 1 101 ? -3.597 3.406 -3.980 1.00 94.44 101 LEU A CA 1
ATOM 837 C C . LEU A 1 101 ? -4.057 2.907 -2.609 1.00 94.44 101 LEU A C 1
ATOM 839 O O . LEU A 1 101 ? -5.233 2.587 -2.432 1.00 94.44 101 LEU A O 1
ATOM 843 N N . TYR A 1 102 ? -3.166 2.916 -1.615 1.00 95.56 102 TYR A N 1
ATOM 844 C CA . TYR A 1 102 ? -3.492 2.539 -0.240 1.00 95.56 102 TYR A CA 1
ATOM 845 C C . TYR A 1 102 ? -4.674 3.342 0.329 1.00 95.56 102 TYR A C 1
ATOM 847 O O . TYR A 1 102 ? -5.589 2.756 0.921 1.00 95.56 102 TYR A O 1
ATOM 855 N N . GLN A 1 103 ? -4.728 4.656 0.102 1.00 95.88 103 GLN A N 1
ATOM 856 C CA . GLN A 1 103 ? -5.858 5.480 0.542 1.00 95.88 103 GLN A CA 1
ATOM 857 C C . GLN A 1 103 ? -7.182 5.069 -0.123 1.00 95.88 103 GLN A C 1
ATOM 859 O O . GLN A 1 103 ? -8.214 4.986 0.559 1.00 95.88 103 GLN A O 1
ATOM 864 N N . LYS A 1 104 ? -7.179 4.756 -1.428 1.00 95.75 104 LYS A N 1
ATOM 865 C CA . LYS A 1 104 ? -8.376 4.253 -2.130 1.00 95.75 104 LYS A CA 1
ATOM 866 C C . LYS A 1 104 ? -8.794 2.884 -1.594 1.00 95.75 104 LYS A C 1
ATOM 868 O O . LYS A 1 104 ? -9.982 2.665 -1.347 1.00 95.75 104 LYS A O 1
ATOM 873 N N . LEU A 1 105 ? -7.838 1.984 -1.340 1.00 96.12 105 LEU A N 1
ATOM 874 C CA . LEU A 1 105 ? -8.108 0.667 -0.752 1.00 96.12 105 LEU A CA 1
ATOM 875 C C . LEU A 1 105 ? -8.739 0.791 0.636 1.00 96.12 105 LEU A C 1
ATOM 877 O O . LEU A 1 105 ? -9.748 0.134 0.900 1.00 96.12 105 LEU A O 1
ATOM 881 N N . ARG A 1 106 ? -8.214 1.666 1.503 1.00 95.38 106 ARG A N 1
ATOM 882 C CA . ARG A 1 106 ? -8.830 1.954 2.808 1.00 95.38 106 ARG A CA 1
ATOM 883 C C . ARG A 1 106 ? -10.242 2.483 2.660 1.00 95.38 106 ARG A C 1
ATOM 885 O O . ARG A 1 106 ? -11.160 1.943 3.269 1.00 95.38 106 ARG A O 1
ATOM 892 N N . THR A 1 107 ? -10.426 3.506 1.831 1.00 94.50 107 THR A N 1
ATOM 893 C CA . THR A 1 107 ? -11.741 4.118 1.591 1.00 94.50 107 THR A CA 1
ATOM 894 C C . THR A 1 107 ? -12.764 3.083 1.135 1.00 94.50 107 THR A C 1
ATOM 896 O O . THR A 1 107 ? -13.919 3.131 1.551 1.00 94.50 107 THR A O 1
ATOM 899 N N . LYS A 1 108 ? -12.341 2.123 0.310 1.00 94.25 108 LYS A N 1
ATOM 900 C CA . LYS A 1 108 ? -13.205 1.069 -0.215 1.00 94.25 108 LYS A CA 1
ATOM 901 C C . LYS A 1 108 ? -13.481 -0.053 0.788 1.00 94.25 108 LYS A C 1
ATOM 903 O O . LYS A 1 108 ? -14.625 -0.469 0.922 1.00 94.25 108 LYS A O 1
ATOM 908 N N . TYR A 1 109 ? -12.457 -0.568 1.470 1.00 95.19 109 TYR A N 1
ATOM 909 C CA . TYR A 1 109 ? -12.555 -1.812 2.250 1.00 95.19 109 TYR A CA 1
ATOM 910 C C . TYR A 1 109 ? -12.668 -1.614 3.770 1.00 95.19 109 TYR A C 1
ATOM 912 O O . TYR A 1 109 ? -12.889 -2.593 4.494 1.00 95.19 109 TYR A O 1
ATOM 920 N N . CYS A 1 110 ? -12.542 -0.374 4.251 1.00 92.81 110 CYS A N 1
ATOM 921 C CA . CYS A 1 110 ? -12.797 0.001 5.645 1.00 92.81 110 CYS A CA 1
ATOM 922 C C . CYS A 1 110 ? -14.169 0.633 5.880 1.00 92.81 110 CYS A C 1
ATOM 924 O O . CYS A 1 110 ? -14.540 0.798 7.037 1.00 92.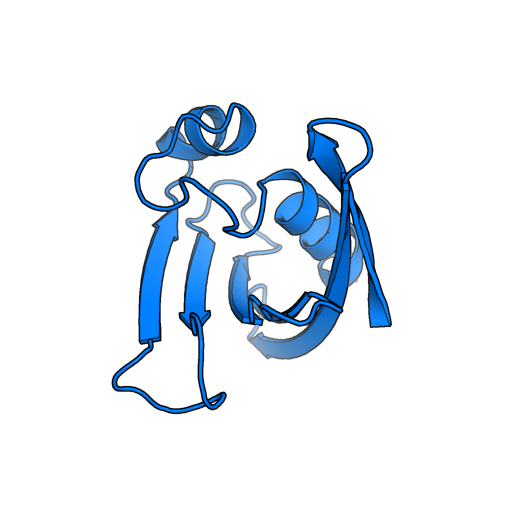81 110 CYS A O 1
ATOM 926 N N . LYS A 1 111 ? -14.927 0.970 4.828 1.00 79.50 111 LYS A N 1
ATOM 927 C CA . LYS A 1 111 ? -16.341 1.324 4.978 1.00 79.50 111 LYS A CA 1
ATOM 928 C C . LYS A 1 111 ? -17.125 0.046 5.289 1.00 79.50 111 LYS A C 1
ATOM 930 O O . LYS A 1 111 ? -17.371 -0.782 4.413 1.00 79.50 111 LYS A O 1
ATOM 935 N N . SER A 1 112 ? -17.426 -0.159 6.562 1.00 55.44 112 SER A N 1
ATOM 936 C CA . SER A 1 112 ? -18.391 -1.125 7.094 1.00 55.44 112 SER A CA 1
ATOM 937 C C . SER A 1 112 ? -18.995 -0.517 8.343 1.00 55.44 112 SER A C 1
ATOM 939 O O . SER A 1 112 ? -18.197 0.018 9.144 1.00 55.44 112 SER A O 1
#

Foldseek 3Di:
DWFDWADDPPPDIWTKDKDFDDDDPQKTWMWIWIPDPFIKIFIWIDGLVDPQAKIKTFIAGGDDPPPPVRTDIDIHGSVCLVCQQVLNPVSQHDPRDGSVSVVSCSVPVSPD

Organism: Moraxella bovis (NCBI:txid476)

Radius of gyration: 13.42 Å; chains: 1; bounding box: 32×30×35 Å